Protein AF-A0A432ER28-F1 (afdb_monomer_lite)

Foldseek 3Di:
DKDKDWDWAADVPPCVVPVDRTDTDIDMDDDDDDDDDPVVVVVCQVQAPDPPSVVVPRHDDDD

Sequence (63 aa):
MCEKKVVKLKLAGYERETQRGYLKIPSYEGIFELEGNPEVLKKLYQKGLGQRTAEGFGMCEVL

pLDDT: mean 90.62, std 5.63, range [71.69, 97.75]

Radius of gyration: 14.76 Å; chains: 1; bounding box: 32×21×40 Å

Structure (mmCIF, N/CA/C/O backbone):
data_AF-A0A432ER28-F1
#
_entry.id   AF-A0A432ER28-F1
#
loop_
_atom_site.group_PDB
_atom_site.id
_atom_site.type_symbol
_atom_site.label_atom_id
_atom_site.label_alt_id
_atom_site.label_comp_id
_atom_site.label_asym_id
_atom_site.label_entity_id
_atom_site.label_seq_id
_atom_site.pdbx_PDB_ins_code
_atom_site.Cartn_x
_atom_site.Cartn_y
_atom_site.Cartn_z
_atom_site.occupancy
_atom_site.B_iso_or_equiv
_atom_site.auth_seq_id
_atom_site.auth_comp_id
_atom_site.auth_asym_id
_atom_site.auth_atom_id
_atom_site.pdbx_PDB_model_num
ATOM 1 N N . MET A 1 1 ? -2.326 9.365 -13.352 1.00 71.69 1 MET A N 1
ATOM 2 C CA . MET A 1 1 ? -2.885 10.469 -12.535 1.00 71.69 1 MET A CA 1
ATOM 3 C C . MET A 1 1 ? -3.035 9.951 -11.116 1.00 71.69 1 MET A C 1
ATOM 5 O O . MET A 1 1 ? -3.497 8.828 -10.961 1.00 71.69 1 MET A O 1
ATOM 9 N N . CYS A 1 2 ? -2.558 10.705 -10.128 1.00 85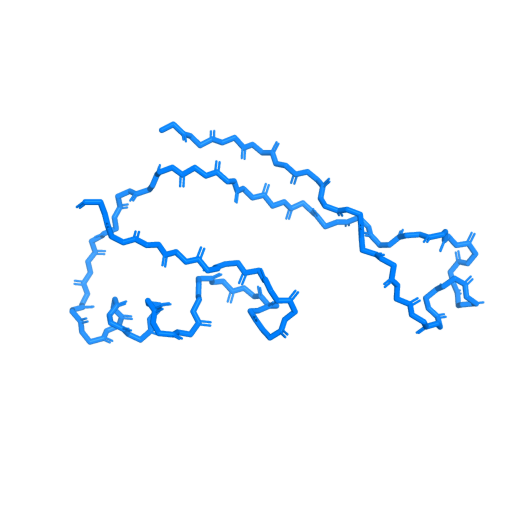.38 2 CYS A N 1
ATOM 10 C CA . CYS A 1 2 ? -2.537 10.316 -8.718 1.00 85.38 2 CYS A CA 1
ATOM 11 C C . CYS A 1 2 ? -3.341 11.338 -7.915 1.00 85.38 2 CYS A C 1
ATOM 13 O O . CYS A 1 2 ? -3.152 12.543 -8.091 1.00 85.38 2 CYS A O 1
ATOM 15 N N . GLU A 1 3 ? -4.233 10.860 -7.053 1.00 92.88 3 GLU A N 1
ATOM 16 C CA . GLU A 1 3 ? -5.058 11.697 -6.194 1.00 92.88 3 GLU A CA 1
ATOM 17 C C . GLU A 1 3 ? -4.852 11.368 -4.718 1.00 92.88 3 GLU A C 1
ATOM 19 O O . GLU A 1 3 ? -4.598 10.229 -4.317 1.00 92.88 3 GLU A O 1
ATOM 24 N N . LYS A 1 4 ? -4.958 12.400 -3.881 1.00 93.06 4 LYS A N 1
ATOM 25 C CA . LYS A 1 4 ? -4.901 12.237 -2.433 1.00 93.06 4 LYS A CA 1
ATOM 26 C C . LYS A 1 4 ? -6.254 11.751 -1.928 1.00 93.06 4 LYS A C 1
ATOM 28 O O . LYS A 1 4 ? -7.270 12.409 -2.135 1.00 93.06 4 LYS A O 1
ATOM 33 N N . LYS A 1 5 ? -6.248 10.672 -1.152 1.00 93.12 5 LYS A N 1
ATOM 34 C CA . LYS A 1 5 ? -7.441 10.072 -0.551 1.00 93.12 5 LYS A CA 1
ATOM 35 C C . LYS A 1 5 ? -7.270 9.951 0.956 1.00 93.12 5 LYS A C 1
ATOM 37 O O . LYS A 1 5 ? -6.191 9.643 1.450 1.00 93.12 5 LYS A O 1
ATOM 42 N N . VAL A 1 6 ? -8.331 10.215 1.716 1.00 93.00 6 VAL A N 1
ATOM 43 C CA . VAL A 1 6 ? -8.325 10.019 3.174 1.00 93.00 6 VAL A CA 1
ATOM 44 C C . VAL A 1 6 ? -9.196 8.820 3.504 1.00 93.00 6 VAL A C 1
ATOM 46 O O . VAL A 1 6 ? -10.420 8.888 3.400 1.00 93.00 6 VAL A O 1
ATOM 49 N N . VAL A 1 7 ? -8.563 7.730 3.929 1.00 92.31 7 VAL A N 1
ATOM 50 C CA . VAL A 1 7 ? -9.255 6.496 4.309 1.00 92.31 7 VAL A CA 1
ATOM 51 C C . VAL A 1 7 ? -9.656 6.576 5.780 1.00 92.31 7 VAL A C 1
ATOM 53 O O . VAL A 1 7 ? -8.861 6.965 6.637 1.00 92.31 7 VAL A O 1
ATOM 56 N N . LYS A 1 8 ? -10.914 6.238 6.080 1.00 91.44 8 LYS A N 1
ATOM 57 C CA . LYS A 1 8 ? -11.442 6.158 7.448 1.00 91.44 8 LYS A CA 1
ATOM 58 C C . LYS A 1 8 ? -11.464 4.695 7.875 1.00 91.44 8 LYS A C 1
ATOM 60 O O . LYS A 1 8 ? -12.314 3.942 7.413 1.00 91.44 8 LYS A O 1
ATOM 65 N N . LEU A 1 9 ? -10.549 4.309 8.755 1.00 88.19 9 LEU A N 1
ATOM 66 C CA . LEU A 1 9 ? -10.455 2.947 9.267 1.00 88.19 9 LEU A CA 1
ATOM 67 C C . LEU A 1 9 ? -11.150 2.847 10.627 1.00 88.19 9 LEU A C 1
ATOM 69 O O . LEU A 1 9 ? -10.859 3.629 11.536 1.00 88.19 9 LEU A O 1
ATOM 73 N N . LYS A 1 10 ? -12.060 1.880 10.768 1.00 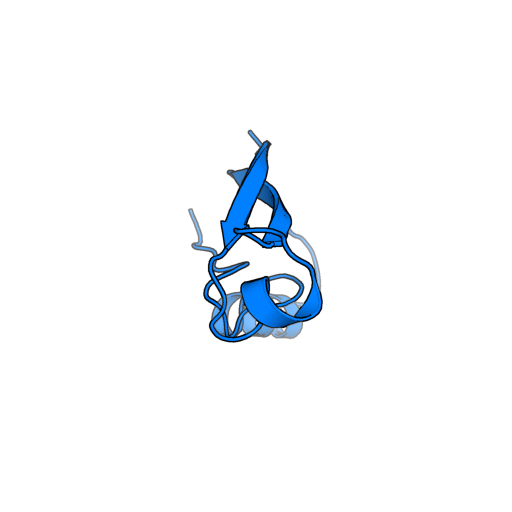85.69 10 LYS A N 1
ATOM 74 C CA . LYS A 1 10 ? -12.631 1.503 12.064 1.00 85.69 10 LYS A CA 1
ATOM 75 C C . LYS A 1 10 ? -11.769 0.413 12.682 1.00 85.69 10 LYS A C 1
ATOM 77 O O . LYS A 1 10 ? -11.605 -0.648 12.089 1.00 85.69 10 LYS A O 1
ATOM 82 N N . LEU A 1 11 ? -11.244 0.676 13.870 1.00 84.88 11 LEU A N 1
ATOM 83 C CA . LEU A 1 11 ? -10.439 -0.272 14.631 1.00 84.88 11 LEU A CA 1
ATOM 84 C C . LEU A 1 11 ? -11.138 -0.546 15.959 1.00 84.88 11 LEU A C 1
ATOM 86 O O . LEU A 1 11 ? -11.487 0.390 16.684 1.00 84.88 11 LEU A O 1
ATOM 90 N N . ALA A 1 12 ? -11.330 -1.824 16.283 1.00 78.81 12 ALA A N 1
ATOM 91 C CA . ALA A 1 12 ? -11.831 -2.218 17.592 1.00 78.81 12 ALA A CA 1
ATOM 92 C C . ALA A 1 12 ? -10.842 -1.738 18.669 1.00 78.81 12 ALA A C 1
ATOM 94 O O . ALA A 1 12 ? -9.653 -2.026 18.591 1.00 78.81 12 ALA A O 1
ATOM 95 N N . GLY A 1 13 ? -11.323 -0.962 19.643 1.00 78.19 13 GLY A N 1
ATOM 96 C CA . GLY A 1 13 ? -10.494 -0.378 20.708 1.00 78.19 13 GLY A CA 1
ATOM 97 C C . GLY A 1 13 ? -10.066 1.074 20.470 1.00 78.19 13 GLY A C 1
ATOM 98 O O . GLY A 1 13 ? -10.004 1.834 21.431 1.00 78.19 13 GLY A O 1
ATOM 99 N N . TYR A 1 14 ? -9.919 1.519 19.216 1.00 83.19 14 TYR A N 1
ATOM 100 C CA . TYR A 1 14 ? -9.535 2.908 18.916 1.00 83.19 14 TYR A CA 1
ATOM 101 C C . TYR A 1 14 ? -10.571 3.925 19.409 1.00 83.19 14 TYR A C 1
ATOM 103 O O . TYR A 1 14 ? -10.219 4.977 19.945 1.00 83.19 14 TYR A O 1
ATOM 111 N N . GLU A 1 15 ? -11.859 3.590 19.282 1.00 80.94 15 GLU A N 1
ATOM 112 C CA . GLU A 1 15 ? -12.942 4.446 19.776 1.00 80.94 15 GLU A CA 1
ATOM 113 C C . GLU A 1 15 ? -12.910 4.593 21.303 1.00 80.94 15 GLU A C 1
ATOM 115 O O . GLU A 1 15 ? -13.189 5.675 21.818 1.00 80.94 15 GLU A O 1
ATOM 120 N N . ARG A 1 16 ? -12.525 3.528 22.026 1.00 79.00 16 ARG A N 1
ATOM 121 C CA . ARG A 1 16 ? -12.463 3.522 23.497 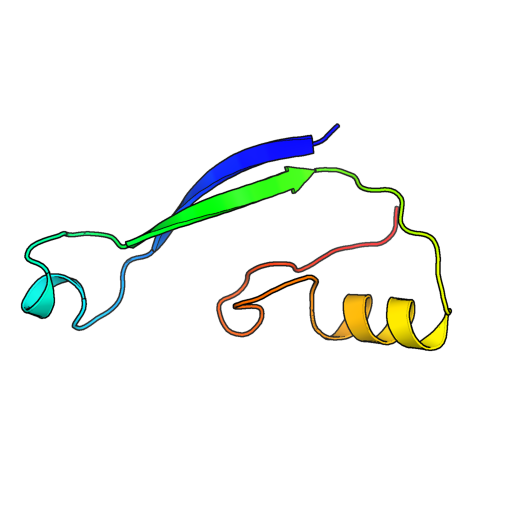1.00 79.00 16 ARG A CA 1
ATOM 122 C C . ARG A 1 16 ? -11.330 4.401 24.020 1.00 79.00 16 ARG A C 1
ATOM 124 O O . ARG A 1 16 ? -11.515 5.087 25.016 1.00 79.00 16 ARG A O 1
ATOM 131 N N . GLU A 1 17 ? -10.186 4.394 23.341 1.00 82.19 17 GLU A N 1
ATOM 132 C CA . GLU A 1 17 ? -8.992 5.136 23.765 1.00 82.19 17 GLU A CA 1
ATOM 133 C C . GLU A 1 17 ? -9.025 6.611 23.358 1.00 82.19 17 GLU A C 1
ATOM 135 O O . GLU A 1 17 ? -8.521 7.468 24.079 1.00 82.19 17 GLU A O 1
ATOM 140 N N . THR A 1 18 ? -9.609 6.926 22.199 1.00 81.75 18 THR A N 1
ATOM 141 C CA . THR A 1 18 ? -9.484 8.265 21.595 1.00 81.75 18 THR A CA 1
ATOM 142 C C . THR A 1 18 ? -10.781 9.067 21.565 1.00 81.75 18 THR A C 1
ATOM 144 O O . THR A 1 18 ? -10.759 10.222 21.140 1.00 81.75 18 THR A O 1
ATOM 147 N N . GLN A 1 19 ? -11.912 8.464 21.959 1.00 81.94 19 GLN A N 1
ATOM 148 C CA . GLN A 1 19 ? -13.269 9.014 21.799 1.00 81.94 19 GLN A CA 1
ATOM 149 C C . GLN A 1 19 ? -13.621 9.386 20.341 1.00 81.94 19 GLN A C 1
ATOM 151 O O . GLN A 1 19 ? -14.563 10.136 20.084 1.00 81.94 19 GLN A O 1
ATOM 156 N N . ARG A 1 20 ? -12.871 8.872 19.354 1.00 80.06 20 ARG A N 1
ATOM 157 C CA . ARG A 1 20 ? -13.087 9.115 17.920 1.00 80.06 20 ARG A CA 1
ATOM 158 C C . ARG A 1 20 ? -13.539 7.834 17.232 1.00 80.06 20 ARG A C 1
ATOM 160 O O . ARG A 1 20 ? -12.894 6.805 17.372 1.00 80.06 20 ARG A O 1
ATOM 167 N N . GLY A 1 21 ? -14.580 7.925 16.403 1.00 84.00 21 GLY A N 1
ATOM 168 C CA . GLY A 1 21 ? -15.158 6.760 15.711 1.00 84.00 21 GLY A CA 1
ATOM 169 C C . GLY A 1 21 ? -14.280 6.119 14.623 1.00 84.00 21 GLY A C 1
ATOM 170 O O . GLY A 1 21 ? -14.570 5.034 14.133 1.00 84.00 21 GLY A O 1
ATOM 171 N N . TYR A 1 22 ? -13.232 6.811 14.162 1.00 87.56 22 TYR A N 1
ATOM 172 C CA . TYR A 1 22 ? -12.429 6.365 13.019 1.00 87.56 22 TYR A CA 1
ATOM 173 C C . TYR A 1 22 ? -11.019 6.943 13.078 1.00 87.56 22 TYR A C 1
ATOM 175 O O . TYR A 1 22 ? -10.844 8.137 13.350 1.00 87.56 22 TYR A O 1
ATOM 183 N N . LEU A 1 23 ? -10.032 6.135 12.699 1.00 89.31 23 LEU A N 1
ATOM 184 C CA . LEU A 1 23 ? -8.692 6.604 12.377 1.00 89.31 23 LEU A CA 1
ATOM 185 C C . LEU A 1 23 ? -8.681 7.128 10.935 1.00 89.31 23 LEU A C 1
ATOM 187 O O . LEU A 1 23 ? -9.061 6.418 10.005 1.00 89.31 23 LEU A O 1
ATOM 191 N N . LYS A 1 24 ? -8.245 8.375 10.740 1.00 91.50 24 LYS A N 1
ATOM 192 C CA . LYS A 1 24 ? -8.086 8.972 9.406 1.00 91.50 24 LYS A CA 1
ATOM 193 C C . LYS A 1 24 ? -6.659 8.762 8.919 1.00 91.50 24 LYS A C 1
ATOM 195 O O . LYS A 1 24 ? -5.723 9.227 9.562 1.00 91.50 24 LYS A O 1
ATOM 200 N N . ILE A 1 25 ? -6.510 8.105 7.776 1.00 92.56 25 ILE A N 1
ATOM 201 C CA . ILE A 1 25 ? -5.215 7.785 7.179 1.00 92.56 25 ILE A CA 1
ATOM 202 C C . ILE A 1 25 ? -5.108 8.553 5.858 1.00 92.56 25 ILE A C 1
ATOM 204 O O . ILE A 1 25 ? -5.898 8.292 4.947 1.00 92.56 25 ILE A O 1
ATOM 208 N N . PRO A 1 26 ? -4.195 9.532 5.740 1.00 93.19 26 PRO A N 1
ATOM 209 C CA . PRO A 1 26 ? -3.902 10.154 4.457 1.00 93.19 26 PRO A CA 1
ATOM 210 C C . PRO A 1 26 ? -3.173 9.148 3.560 1.00 93.19 26 PRO A C 1
ATOM 212 O O . PRO A 1 26 ? -2.231 8.481 3.985 1.00 93.19 26 PRO A O 1
ATOM 215 N N . SER A 1 27 ? -3.621 9.025 2.320 1.00 94.00 27 SER A N 1
ATOM 216 C CA . SER A 1 27 ? -3.125 8.057 1.343 1.00 94.00 27 SER A CA 1
ATOM 217 C C . SER A 1 27 ? -3.202 8.642 -0.067 1.00 94.00 27 SER A C 1
ATOM 219 O O . SER A 1 27 ? -3.738 9.734 -0.269 1.00 94.00 27 SER A O 1
ATOM 221 N N . TYR A 1 28 ? -2.650 7.914 -1.031 1.00 93.62 28 TYR A N 1
ATOM 222 C CA . TYR A 1 28 ? -2.693 8.259 -2.446 1.00 93.62 28 TYR A CA 1
ATOM 223 C C . TYR A 1 28 ? -3.177 7.056 -3.248 1.00 93.62 28 TYR A C 1
ATOM 225 O O . TYR A 1 28 ? -2.854 5.921 -2.899 1.00 93.62 28 TYR A O 1
ATOM 233 N N . GLU A 1 29 ? -3.942 7.313 -4.301 1.00 93.31 29 GLU A N 1
ATOM 234 C CA . GLU A 1 29 ? -4.451 6.300 -5.223 1.00 93.31 29 GLU A CA 1
ATOM 235 C C . GLU A 1 29 ? -4.256 6.785 -6.661 1.00 93.31 29 GLU A C 1
ATOM 237 O O . GLU A 1 29 ? -4.431 7.970 -6.955 1.00 93.31 29 GLU A O 1
ATOM 242 N N . GLY A 1 30 ? -3.836 5.884 -7.549 1.00 93.56 30 GLY A N 1
ATOM 243 C CA . GLY A 1 30 ? -3.626 6.196 -8.956 1.00 93.56 30 GLY A CA 1
ATOM 244 C C . GLY A 1 30 ? -2.477 5.427 -9.593 1.00 93.56 30 GLY A C 1
ATOM 245 O O . GLY A 1 30 ? -1.981 4.444 -9.050 1.00 93.56 30 GLY A O 1
ATOM 246 N N . ILE A 1 31 ? -2.066 5.907 -10.766 1.00 94.69 31 ILE A N 1
ATOM 247 C CA . ILE A 1 31 ? -0.985 5.320 -11.568 1.00 94.69 31 ILE A CA 1
ATOM 248 C C . ILE A 1 31 ? 0.330 6.024 -11.239 1.00 94.69 31 ILE A C 1
ATOM 250 O O . ILE A 1 31 ? 0.389 7.259 -11.283 1.00 94.69 31 ILE A O 1
ATOM 254 N N . PHE A 1 32 ? 1.363 5.229 -10.962 1.00 91.88 32 PHE A N 1
ATOM 255 C CA . PHE A 1 32 ? 2.715 5.674 -10.640 1.00 91.88 32 PHE A CA 1
ATOM 256 C C . PHE A 1 32 ? 3.720 4.984 -11.556 1.00 91.88 32 PHE A C 1
ATOM 258 O O . PHE A 1 32 ? 3.595 3.793 -11.828 1.00 91.88 32 PHE A O 1
ATOM 265 N N . GLU A 1 33 ? 4.734 5.728 -11.976 1.00 94.00 33 GLU A N 1
ATOM 266 C CA . GLU A 1 33 ? 5.902 5.183 -12.658 1.00 94.00 33 GLU A CA 1
ATOM 267 C C . GLU A 1 33 ? 7.018 4.983 -11.628 1.00 94.00 33 GLU A C 1
ATOM 269 O O . GLU A 1 33 ? 7.263 5.853 -10.787 1.00 94.00 33 GLU A O 1
ATOM 274 N N . LEU A 1 34 ? 7.634 3.800 -11.634 1.00 92.56 34 LEU A N 1
ATOM 275 C CA . LEU A 1 34 ? 8.641 3.393 -10.658 1.00 92.56 34 LEU A CA 1
ATOM 276 C C . LEU A 1 34 ? 9.857 2.838 -11.391 1.00 92.56 34 LEU A C 1
ATOM 278 O O . LEU A 1 34 ? 9.749 1.873 -12.142 1.00 92.56 34 LEU A O 1
ATOM 282 N N . GLU A 1 35 ? 11.022 3.401 -11.094 1.00 96.00 35 GLU A N 1
ATOM 283 C CA . GLU A 1 35 ? 12.309 2.940 -11.606 1.00 96.00 35 GLU A CA 1
ATOM 284 C C . GLU A 1 35 ? 13.232 2.580 -10.441 1.00 96.00 35 GLU A C 1
ATOM 286 O O . GLU A 1 35 ? 13.221 3.220 -9.386 1.00 96.00 35 GLU A O 1
ATOM 291 N N . GLY A 1 36 ? 14.041 1.536 -10.609 1.00 96.12 36 GLY A N 1
ATOM 292 C CA . GLY A 1 36 ? 14.969 1.099 -9.574 1.00 96.12 36 GLY A CA 1
ATOM 293 C C . GLY A 1 36 ? 15.443 -0.334 -9.759 1.00 96.12 36 GLY A C 1
ATOM 294 O O . GLY A 1 36 ? 15.292 -0.935 -10.821 1.00 96.12 36 GLY A O 1
ATOM 295 N N . ASN A 1 37 ? 16.031 -0.891 -8.700 1.00 97.75 37 ASN A N 1
ATOM 296 C CA . ASN A 1 37 ? 16.526 -2.262 -8.717 1.00 97.75 37 ASN A CA 1
ATOM 297 C C . ASN A 1 37 ? 15.364 -3.271 -8.935 1.00 97.75 37 ASN A C 1
ATOM 299 O O . ASN A 1 37 ? 14.388 -3.231 -8.176 1.00 97.75 37 ASN A O 1
ATOM 303 N N . PRO A 1 38 ? 15.466 -4.195 -9.913 1.00 97.00 38 PRO A N 1
ATOM 304 C CA . PRO A 1 38 ? 14.390 -5.134 -10.240 1.00 97.00 38 PRO A CA 1
ATOM 305 C C . PRO A 1 38 ? 13.947 -6.024 -9.073 1.00 97.00 38 PRO A C 1
ATOM 307 O O . PRO A 1 38 ? 12.753 -6.270 -8.898 1.00 97.00 38 PRO A O 1
ATOM 310 N N . GLU A 1 39 ? 14.877 -6.494 -8.240 1.00 97.62 39 GLU A N 1
ATOM 311 C CA . GLU A 1 39 ? 14.567 -7.333 -7.081 1.00 97.62 39 GLU A CA 1
ATOM 312 C C . GLU A 1 39 ? 13.783 -6.557 -6.015 1.00 97.62 39 GLU A C 1
ATOM 314 O O . GLU A 1 39 ? 12.852 -7.093 -5.406 1.00 97.62 39 GLU A O 1
ATOM 319 N N . VAL A 1 40 ? 14.117 -5.279 -5.818 1.00 96.12 40 VAL A N 1
ATOM 320 C CA . VAL A 1 40 ? 13.375 -4.378 -4.929 1.00 96.12 40 VAL A CA 1
ATOM 321 C C . VAL A 1 40 ? 11.975 -4.123 -5.478 1.00 96.12 40 VAL A C 1
ATOM 323 O O . VAL A 1 40 ? 11.007 -4.264 -4.730 1.00 96.12 40 VAL A O 1
ATOM 326 N N . LEU A 1 41 ? 11.843 -3.820 -6.772 1.00 95.62 41 LEU A N 1
ATOM 327 C CA . LEU A 1 41 ? 10.542 -3.596 -7.411 1.00 95.62 41 LEU A CA 1
ATOM 328 C C . LEU A 1 41 ? 9.647 -4.837 -7.311 1.00 95.62 41 LEU A C 1
ATOM 330 O O . LEU A 1 41 ? 8.490 -4.736 -6.906 1.00 95.62 41 LEU A O 1
ATOM 334 N N . LYS A 1 42 ? 10.204 -6.027 -7.560 1.00 95.81 42 LYS A N 1
ATOM 335 C CA . LYS A 1 42 ? 9.494 -7.301 -7.388 1.00 95.81 42 LYS A CA 1
ATOM 336 C C . LYS A 1 42 ? 9.023 -7.505 -5.947 1.00 95.81 42 LYS A C 1
ATOM 338 O O . LYS A 1 42 ? 7.897 -7.945 -5.722 1.00 95.81 42 LYS A O 1
ATOM 343 N N . LYS A 1 43 ? 9.858 -7.171 -4.961 1.00 95.19 43 LYS A N 1
ATOM 344 C CA . LYS A 1 43 ? 9.497 -7.281 -3.542 1.00 95.19 43 LYS A CA 1
ATOM 345 C C . LYS A 1 43 ? 8.384 -6.307 -3.153 1.00 95.19 43 LYS A C 1
ATOM 347 O O . LYS A 1 43 ? 7.502 -6.681 -2.384 1.00 95.19 43 LYS A O 1
ATOM 352 N N . LEU A 1 44 ? 8.419 -5.081 -3.675 1.00 94.44 44 LEU A N 1
ATOM 353 C CA . LEU A 1 44 ? 7.365 -4.088 -3.464 1.00 94.44 44 LEU A CA 1
ATOM 354 C C . LEU A 1 44 ? 6.046 -4.537 -4.093 1.00 94.44 44 LEU A C 1
ATOM 356 O O . LEU A 1 44 ? 5.019 -4.458 -3.431 1.00 94.44 44 LEU A O 1
ATOM 360 N N . TYR A 1 45 ? 6.085 -5.091 -5.304 1.00 95.00 45 TYR A N 1
ATOM 361 C CA . TYR A 1 45 ? 4.907 -5.657 -5.960 1.00 95.00 45 TYR A CA 1
ATOM 362 C C . TYR A 1 45 ? 4.266 -6.785 -5.135 1.00 95.00 45 TYR A C 1
ATOM 364 O O . TYR A 1 45 ? 3.056 -6.818 -4.944 1.00 95.00 45 TYR A O 1
ATOM 372 N N . GLN A 1 46 ? 5.079 -7.684 -4.573 1.00 94.31 46 GLN A N 1
ATOM 373 C CA . GLN A 1 46 ? 4.580 -8.809 -3.775 1.00 94.31 46 GLN A CA 1
ATOM 374 C C . GLN A 1 46 ? 4.062 -8.407 -2.388 1.00 94.31 46 GLN A C 1
ATOM 376 O O . GLN A 1 46 ? 3.145 -9.038 -1.869 1.00 94.31 46 GLN A O 1
ATOM 381 N N . LYS A 1 47 ? 4.684 -7.411 -1.746 1.00 94.56 47 LYS A N 1
ATOM 382 C CA . LYS A 1 47 ? 4.378 -7.027 -0.358 1.00 94.56 47 LYS A CA 1
ATOM 383 C C . LYS A 1 47 ? 3.397 -5.852 -0.255 1.00 94.56 47 LYS A C 1
ATOM 385 O O . LYS A 1 47 ? 2.802 -5.660 0.807 1.00 94.56 47 LYS A O 1
ATOM 390 N N . GLY A 1 48 ? 3.276 -5.061 -1.313 1.00 94.44 48 GLY A N 1
ATOM 391 C CA . GLY A 1 48 ? 2.680 -3.733 -1.304 1.00 94.44 48 GLY A CA 1
ATOM 392 C C . GLY A 1 48 ? 3.708 -2.622 -1.041 1.00 94.44 48 GLY A C 1
ATOM 393 O O . GLY A 1 48 ? 4.748 -2.816 -0.402 1.00 94.44 48 GLY A O 1
ATOM 394 N N . LEU A 1 49 ? 3.387 -1.432 -1.540 1.00 93.50 49 LEU A N 1
ATOM 395 C CA . LEU A 1 49 ? 4.151 -0.196 -1.422 1.00 93.50 49 LEU A CA 1
ATOM 396 C C . LEU A 1 49 ? 3.857 0.522 -0.095 1.00 93.50 49 LEU A C 1
ATOM 398 O O . LEU A 1 49 ? 2.709 0.761 0.272 1.00 93.50 49 LEU A O 1
ATOM 402 N N . GLY A 1 50 ? 4.911 0.953 0.598 1.00 91.56 50 GLY A N 1
ATOM 403 C CA . GLY A 1 50 ? 4.793 1.791 1.793 1.00 91.56 50 GLY A CA 1
ATOM 404 C C . GLY A 1 50 ? 4.490 1.020 3.082 1.00 91.56 50 GLY A C 1
ATOM 405 O O . GLY A 1 50 ? 5.038 -0.052 3.336 1.00 91.56 50 GLY A O 1
ATO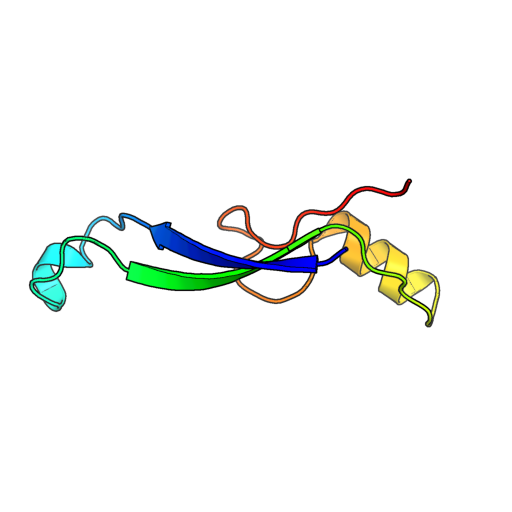M 406 N N . GLN A 1 51 ? 3.683 1.627 3.953 1.00 91.25 51 GLN A N 1
ATOM 407 C CA . GLN A 1 51 ? 3.366 1.106 5.287 1.00 91.25 51 GLN A CA 1
ATOM 408 C C . GLN A 1 51 ? 1.962 0.494 5.327 1.00 91.25 51 GLN A C 1
ATOM 410 O O . GLN A 1 51 ? 1.141 0.747 4.452 1.00 91.25 51 GLN A O 1
ATOM 415 N N . ARG A 1 52 ? 1.668 -0.267 6.392 1.00 92.12 52 ARG A N 1
ATOM 416 C CA . ARG A 1 52 ? 0.334 -0.840 6.667 1.00 92.12 52 ARG A CA 1
ATOM 417 C C . ARG A 1 52 ? -0.187 -1.771 5.567 1.00 92.12 52 ARG A C 1
ATOM 419 O O . ARG A 1 52 ? -1.392 -1.928 5.399 1.00 92.12 52 ARG A O 1
ATOM 426 N N . THR A 1 53 ? 0.714 -2.438 4.847 1.00 94.56 53 THR A N 1
ATOM 427 C CA . THR A 1 53 ? 0.319 -3.340 3.756 1.00 94.56 53 THR A CA 1
ATOM 428 C C . THR A 1 53 ? -0.446 -4.568 4.246 1.00 94.56 53 THR A C 1
ATOM 430 O O . THR A 1 53 ? -1.366 -5.033 3.583 1.00 94.56 53 THR A O 1
ATOM 433 N N . ALA A 1 54 ? -0.175 -5.009 5.478 1.00 92.44 54 ALA A N 1
ATOM 434 C CA . ALA A 1 54 ? -0.954 -6.041 6.165 1.00 92.44 54 ALA A CA 1
ATOM 435 C C . ALA A 1 54 ? -2.407 -5.626 6.478 1.00 92.44 54 ALA A C 1
ATOM 437 O O . ALA A 1 54 ? -3.235 -6.480 6.774 1.00 92.44 54 ALA A O 1
ATOM 438 N N . GLU A 1 55 ? -2.727 -4.331 6.412 1.00 91.56 55 GLU A N 1
ATOM 439 C CA . GLU A 1 55 ? -4.074 -3.787 6.632 1.00 91.56 55 GLU A CA 1
ATOM 440 C C . GLU A 1 55 ? -4.786 -3.449 5.308 1.00 91.56 55 GLU A C 1
ATOM 442 O O . GLU A 1 55 ? -5.810 -2.768 5.313 1.00 91.56 55 GLU A O 1
ATOM 447 N N . GLY A 1 56 ? -4.243 -3.906 4.172 1.00 91.06 56 GLY A N 1
ATOM 448 C CA . GLY A 1 56 ? -4.833 -3.726 2.842 1.00 91.06 56 GLY A CA 1
ATOM 449 C C . GLY A 1 56 ? -4.406 -2.454 2.104 1.00 91.06 56 GLY A C 1
ATOM 450 O O . GLY A 1 56 ? -5.010 -2.112 1.092 1.00 91.06 56 GLY A O 1
ATOM 451 N N . PHE A 1 57 ? -3.379 -1.742 2.581 1.00 94.25 57 PHE A N 1
ATO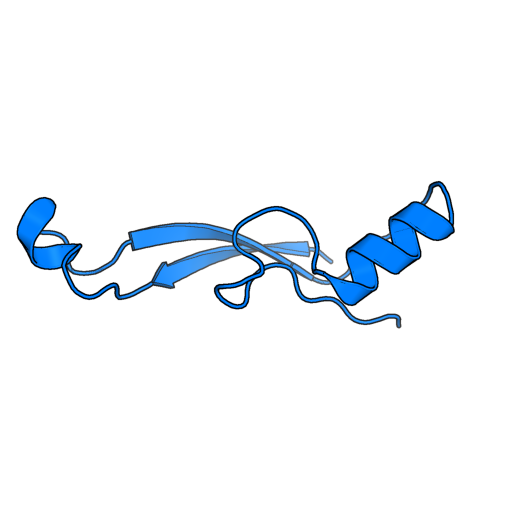M 452 C CA . PHE A 1 57 ? -2.843 -0.552 1.909 1.00 94.25 57 PHE A CA 1
ATOM 453 C C . PHE A 1 57 ? -1.684 -0.88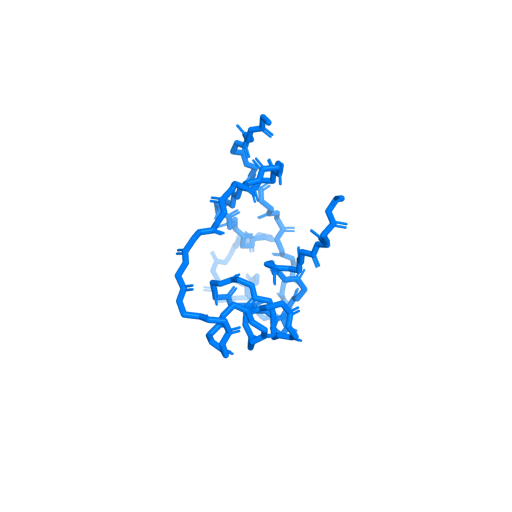5 0.962 1.00 94.25 57 PHE A C 1
ATOM 455 O O . PHE A 1 57 ? -0.957 -1.854 1.159 1.00 94.25 57 PHE A O 1
ATOM 462 N N . GLY A 1 58 ? -1.469 -0.041 -0.048 1.00 93.62 58 GLY A N 1
ATOM 463 C CA . GLY A 1 58 ? -0.262 -0.098 -0.879 1.00 93.62 58 GLY A CA 1
ATOM 464 C C . GLY A 1 58 ? -0.217 -1.233 -1.902 1.00 93.62 58 GLY A C 1
ATOM 465 O O . GLY A 1 58 ? 0.813 -1.407 -2.547 1.00 93.62 58 GLY A O 1
ATOM 466 N N . MET A 1 59 ? -1.294 -2.001 -2.066 1.00 94.06 59 MET A N 1
ATOM 467 C CA . MET A 1 59 ? -1.379 -2.997 -3.132 1.00 94.06 59 MET A CA 1
ATOM 468 C C . MET A 1 59 ? -1.328 -2.302 -4.497 1.00 94.06 59 MET A C 1
ATOM 470 O O . MET A 1 59 ? -1.968 -1.267 -4.686 1.00 94.06 59 MET A O 1
ATOM 474 N N . CYS A 1 60 ? -0.565 -2.859 -5.433 1.00 93.38 60 CYS A N 1
ATOM 475 C CA . CYS A 1 60 ? -0.431 -2.323 -6.780 1.00 93.38 60 CYS A CA 1
ATOM 476 C C . CYS A 1 60 ? -0.513 -3.429 -7.833 1.00 93.38 60 CYS A C 1
ATOM 478 O O . CYS A 1 60 ? -0.284 -4.606 -7.552 1.00 93.38 60 CYS A O 1
ATOM 480 N N . GLU A 1 61 ? -0.826 -3.019 -9.055 1.00 92.88 61 GLU A N 1
ATOM 481 C CA . GLU A 1 61 ? -0.809 -3.852 -10.250 1.00 92.88 61 GLU A CA 1
ATOM 482 C C . GLU A 1 61 ? 0.094 -3.224 -11.316 1.00 92.88 61 GLU A C 1
ATOM 484 O O . GLU A 1 61 ? 0.405 -2.032 -11.255 1.00 92.88 61 GLU A O 1
ATOM 489 N N . VAL A 1 62 ? 0.559 -4.046 -12.256 1.00 92.25 62 VAL A N 1
ATOM 490 C CA . VAL A 1 62 ? 1.320 -3.580 -13.422 1.00 92.25 62 VAL A CA 1
ATOM 491 C C . VAL A 1 62 ? 0.326 -3.373 -14.559 1.00 92.25 62 VAL A C 1
ATOM 493 O O . VAL A 1 62 ? -0.518 -4.242 -14.780 1.00 92.25 62 VAL A O 1
ATOM 496 N N . LEU A 1 63 ? 0.421 -2.226 -15.231 1.00 87.00 63 LEU A N 1
ATOM 497 C CA . LEU A 1 63 ? -0.404 -1.867 -16.387 1.00 87.00 63 LEU A CA 1
ATOM 498 C C . LEU A 1 63 ? 0.162 -2.424 -17.694 1.00 87.00 63 LEU A C 1
ATOM 500 O O . LEU A 1 63 ? 1.408 -2.506 -17.802 1.00 87.00 63 LEU A O 1
#

Secondary structure (DSSP, 8-state):
-EEEEEEEE--TTHHHHHS-S-EEEEEEEE-----S-HHHHHHHHHH-SSS-GGGT-S-----